Protein AF-A0A4Q4WMG9-F1 (afdb_monomer_lite)

Structure (mmCIF, N/CA/C/O backbone):
data_AF-A0A4Q4WMG9-F1
#
_entry.id   AF-A0A4Q4WMG9-F1
#
loop_
_atom_site.group_PDB
_atom_site.id
_atom_site.type_symbol
_atom_site.label_atom_id
_atom_site.label_alt_id
_atom_site.label_comp_id
_atom_site.label_asym_id
_atom_site.label_entity_id
_atom_site.label_seq_id
_atom_site.pdbx_PDB_ins_code
_atom_site.Cartn_x
_atom_site.Cartn_y
_atom_site.Cartn_z
_atom_site.occupancy
_atom_site.B_iso_or_equiv
_atom_site.auth_seq_id
_atom_site.auth_comp_id
_atom_site.auth_asym_id
_atom_site.auth_atom_id
_atom_site.pdbx_PDB_model_num
ATOM 1 N N . MET A 1 1 ? 80.962 -36.791 32.944 1.00 35.97 1 MET A N 1
ATOM 2 C CA . MET A 1 1 ? 80.672 -35.565 33.719 1.00 35.97 1 MET A CA 1
ATOM 3 C C . MET A 1 1 ? 79.599 -34.765 32.976 1.00 35.97 1 MET A C 1
ATOM 5 O O . MET A 1 1 ? 79.828 -34.470 31.817 1.00 35.97 1 MET A O 1
ATOM 9 N N . TYR A 1 2 ? 78.454 -34.529 33.642 1.00 37.41 2 TYR A N 1
ATOM 10 C CA . TYR A 1 2 ? 77.322 -33.593 33.397 1.00 37.41 2 TYR A CA 1
ATOM 11 C C . TYR A 1 2 ? 76.745 -33.441 31.961 1.00 37.41 2 TYR A C 1
ATOM 13 O O . TYR A 1 2 ? 77.409 -32.948 31.064 1.00 37.41 2 TYR A O 1
ATOM 21 N N . LEU A 1 3 ? 75.542 -33.972 31.669 1.00 42.75 3 LEU A N 1
ATOM 22 C CA . LEU A 1 3 ? 74.189 -33.371 31.828 1.00 42.75 3 LEU A CA 1
ATOM 23 C C . LEU A 1 3 ? 73.882 -32.187 30.883 1.00 42.75 3 LEU A C 1
ATOM 25 O O . LEU A 1 3 ? 74.402 -31.098 31.104 1.00 42.75 3 LEU A O 1
ATOM 29 N N . ARG A 1 4 ? 72.915 -32.352 29.955 1.00 39.94 4 ARG A N 1
ATOM 30 C CA . ARG A 1 4 ? 71.777 -31.416 29.776 1.00 39.94 4 ARG A CA 1
ATOM 31 C C . ARG A 1 4 ? 70.686 -31.916 28.811 1.00 39.94 4 ARG A C 1
ATOM 33 O O . ARG A 1 4 ? 70.936 -32.613 27.838 1.00 39.94 4 ARG A O 1
ATOM 40 N N . SER A 1 5 ? 69.469 -31.537 29.173 1.00 40.25 5 SER A N 1
ATOM 41 C CA . SER A 1 5 ? 68.142 -32.048 28.823 1.00 40.25 5 SER A CA 1
ATOM 42 C C . SER A 1 5 ? 67.526 -31.489 27.518 1.00 40.25 5 SER A C 1
ATOM 44 O O . SER A 1 5 ? 67.545 -30.280 27.341 1.00 40.25 5 SER A O 1
ATOM 46 N N . SER A 1 6 ? 66.920 -32.367 26.693 1.00 46.44 6 SER A N 1
ATOM 47 C CA . SER A 1 6 ? 65.502 -32.418 26.210 1.00 46.44 6 SER A CA 1
ATOM 48 C C . SER A 1 6 ? 64.783 -31.174 25.564 1.00 46.44 6 SER A C 1
ATOM 50 O O . SER A 1 6 ? 65.299 -30.066 25.617 1.00 46.44 6 SER A O 1
ATOM 52 N N . PRO A 1 7 ? 63.586 -31.295 24.918 1.00 53.66 7 PRO A N 1
ATOM 53 C CA . PRO A 1 7 ? 63.408 -31.350 23.450 1.00 53.66 7 PRO A CA 1
ATOM 54 C C . PRO A 1 7 ? 62.366 -30.346 22.863 1.00 53.66 7 PRO A C 1
ATOM 56 O O . PRO A 1 7 ? 61.505 -29.841 23.575 1.00 53.66 7 PRO A O 1
ATOM 59 N N . ARG A 1 8 ? 62.376 -30.094 21.540 1.00 45.97 8 ARG A N 1
ATOM 60 C CA . ARG A 1 8 ? 61.277 -29.487 20.729 1.00 45.97 8 ARG A CA 1
ATOM 61 C C . ARG A 1 8 ? 61.495 -29.931 19.275 1.00 45.97 8 ARG A C 1
ATOM 63 O O . ARG A 1 8 ? 62.618 -29.814 18.812 1.00 45.97 8 ARG A O 1
ATOM 70 N N . GLY A 1 9 ? 60.588 -30.432 18.444 1.00 43.31 9 GLY A N 1
ATOM 71 C CA . GLY A 1 9 ? 59.151 -30.716 18.393 1.00 43.31 9 GLY A CA 1
ATOM 72 C C . GLY A 1 9 ? 58.892 -31.176 16.931 1.00 43.31 9 GLY A C 1
ATOM 73 O O . GLY A 1 9 ? 59.679 -30.809 16.051 1.00 43.31 9 GLY A O 1
ATOM 74 N N . PRO A 1 10 ? 57.894 -32.022 16.624 1.00 42.72 10 PRO A N 1
ATOM 75 C CA . PRO A 1 10 ? 57.766 -32.619 15.290 1.00 42.72 10 PRO A CA 1
ATOM 76 C C . PRO A 1 10 ? 57.188 -31.639 14.251 1.00 42.72 10 PRO A C 1
ATOM 78 O O . PRO A 1 10 ? 56.156 -31.010 14.477 1.00 42.72 10 PRO A O 1
ATOM 81 N N . LYS A 1 11 ? 57.851 -31.534 13.087 1.00 45.66 11 LYS A N 1
ATOM 82 C CA . LYS A 1 11 ? 57.364 -30.796 11.909 1.00 45.66 11 LYS A CA 1
ATOM 83 C C . LYS A 1 11 ? 56.204 -31.556 11.259 1.00 45.66 11 LYS A C 1
ATOM 85 O O . LYS A 1 11 ? 56.415 -32.577 10.612 1.00 45.66 11 LYS A O 1
ATOM 90 N N . LEU A 1 12 ? 54.993 -31.037 11.438 1.00 45.03 12 LEU A N 1
ATOM 91 C CA . LEU A 1 12 ? 53.780 -31.474 10.751 1.00 45.03 12 LEU A CA 1
ATOM 92 C C . LEU A 1 12 ? 53.682 -30.826 9.360 1.00 45.03 12 LEU A C 1
ATOM 94 O O . LEU A 1 12 ? 53.859 -29.620 9.200 1.00 45.03 12 LEU A O 1
ATOM 98 N N . PHE A 1 13 ? 53.408 -31.668 8.367 1.00 42.81 13 PHE A N 1
ATOM 99 C CA . PHE A 1 13 ? 53.093 -31.342 6.979 1.00 42.81 13 PHE A CA 1
ATOM 100 C C . PHE A 1 13 ? 51.845 -30.451 6.875 1.00 42.81 13 PHE A C 1
ATOM 102 O O . PHE A 1 13 ? 50.856 -30.745 7.546 1.00 42.81 13 PHE A O 1
ATOM 109 N N . PRO A 1 14 ? 51.795 -29.468 5.961 1.00 48.50 14 PRO A N 1
ATOM 110 C CA . PRO A 1 14 ? 50.525 -28.988 5.450 1.00 48.50 14 PRO A CA 1
ATOM 111 C C . PRO A 1 14 ? 50.231 -29.662 4.104 1.00 48.50 14 PRO A C 1
ATOM 113 O O . PRO A 1 14 ? 50.755 -29.28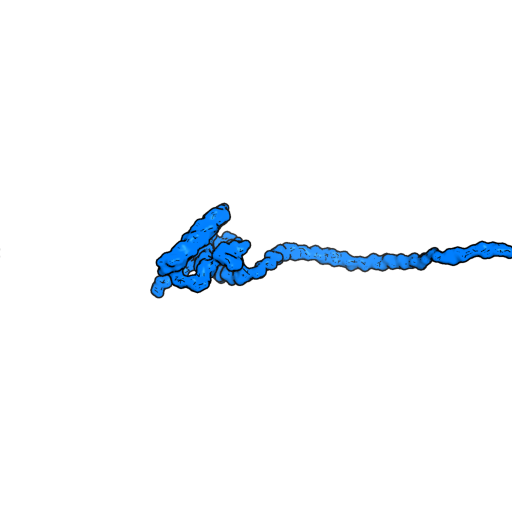7 3.057 1.00 48.50 14 PRO A O 1
ATOM 116 N N . THR A 1 15 ? 49.345 -30.658 4.133 1.00 49.12 15 THR A N 1
ATOM 117 C CA . THR A 1 15 ? 48.505 -31.011 2.986 1.00 49.12 15 THR A CA 1
ATOM 118 C C . THR A 1 15 ? 47.598 -29.815 2.709 1.00 49.12 15 THR A C 1
ATOM 120 O O . THR A 1 15 ? 46.628 -29.585 3.432 1.00 49.12 15 THR A O 1
ATOM 123 N N . SER A 1 16 ? 47.937 -29.012 1.703 1.00 38.38 16 SER A N 1
ATOM 124 C CA . SER A 1 16 ? 47.082 -27.914 1.260 1.00 38.38 16 SER A CA 1
ATOM 125 C C . SER A 1 16 ? 45.944 -28.496 0.425 1.00 38.38 16 SER A C 1
ATOM 127 O O . SER A 1 16 ? 46.069 -28.717 -0.779 1.00 38.38 16 SER A O 1
ATOM 129 N N . SER A 1 17 ? 44.852 -28.835 1.107 1.00 47.09 17 SER A N 1
ATOM 130 C CA . SER A 1 17 ? 43.583 -29.199 0.491 1.00 47.09 17 SER A CA 1
ATOM 131 C C . SER A 1 17 ? 43.133 -28.079 -0.443 1.00 47.09 17 SER A C 1
ATOM 133 O O . SER A 1 17 ? 42.952 -26.937 -0.023 1.00 47.09 17 SER A O 1
ATOM 135 N N . ALA A 1 18 ? 42.928 -28.432 -1.710 1.00 44.44 18 ALA A N 1
ATOM 136 C CA . ALA A 1 18 ? 42.284 -27.602 -2.713 1.00 44.44 18 ALA A CA 1
ATOM 137 C C . ALA A 1 18 ? 40.848 -27.273 -2.275 1.00 44.44 18 ALA A C 1
ATOM 139 O O . ALA A 1 18 ? 39.893 -27.979 -2.607 1.00 44.44 18 ALA A O 1
ATOM 140 N N . VAL A 1 19 ? 40.685 -26.186 -1.522 1.00 49.53 19 VAL A N 1
ATOM 141 C CA . VAL A 1 19 ? 39.382 -25.561 -1.322 1.00 49.53 19 VAL A CA 1
ATOM 142 C C . VAL A 1 19 ? 39.036 -24.875 -2.634 1.00 49.53 19 VAL A C 1
ATOM 144 O O . VAL A 1 19 ? 39.467 -23.761 -2.920 1.00 49.53 19 VAL A O 1
ATOM 147 N N . HIS A 1 20 ? 38.263 -25.584 -3.454 1.00 43.97 20 HIS A N 1
ATOM 148 C CA . HIS A 1 20 ? 37.477 -24.981 -4.515 1.00 43.97 20 HIS A CA 1
ATOM 149 C C . HIS A 1 20 ? 36.639 -23.868 -3.884 1.00 43.97 20 HIS A C 1
ATOM 151 O O . HIS A 1 20 ? 35.609 -24.128 -3.259 1.00 43.97 20 HIS A O 1
ATOM 157 N N . ILE A 1 21 ? 37.078 -22.622 -4.058 1.00 51.97 21 ILE A N 1
ATOM 158 C CA . ILE A 1 21 ? 36.236 -21.446 -3.874 1.00 51.97 21 ILE A CA 1
ATOM 159 C C . ILE A 1 21 ? 35.207 -21.531 -4.998 1.00 51.97 21 ILE A C 1
ATOM 161 O O . ILE A 1 21 ? 35.379 -20.981 -6.083 1.00 51.97 21 ILE A O 1
ATOM 165 N N . ARG A 1 22 ? 34.138 -22.301 -4.765 1.00 51.12 22 ARG A N 1
ATOM 166 C CA . ARG A 1 22 ? 32.912 -22.143 -5.531 1.00 51.12 22 ARG A CA 1
ATOM 167 C C . ARG A 1 22 ? 32.502 -20.704 -5.286 1.00 51.12 22 ARG A C 1
ATOM 169 O O . ARG A 1 22 ? 32.092 -20.369 -4.178 1.00 51.12 22 ARG A O 1
ATOM 176 N N . GLN A 1 23 ? 32.682 -19.871 -6.309 1.00 48.06 23 GLN A N 1
ATOM 177 C CA . GLN A 1 23 ? 32.049 -18.569 -6.418 1.00 48.06 23 GLN A CA 1
ATOM 178 C C . GLN A 1 23 ? 30.593 -18.764 -6.012 1.00 48.06 23 GLN A C 1
ATOM 180 O O . GLN A 1 23 ? 29.788 -19.358 -6.735 1.00 48.06 23 GLN A O 1
ATOM 185 N N . ARG A 1 24 ? 30.285 -18.351 -4.782 1.00 42.50 24 ARG A N 1
ATOM 186 C CA . ARG A 1 24 ? 28.930 -18.281 -4.279 1.00 42.50 24 ARG A CA 1
ATOM 187 C C . ARG A 1 24 ? 28.307 -17.196 -5.129 1.00 42.50 24 ARG A C 1
ATOM 189 O O . ARG A 1 24 ? 28.548 -16.021 -4.891 1.00 42.50 24 ARG A O 1
ATOM 196 N N . LYS A 1 25 ? 27.599 -17.621 -6.177 1.00 46.34 25 LYS A N 1
ATOM 197 C CA . LYS A 1 25 ? 26.677 -16.795 -6.947 1.00 46.34 25 LYS A CA 1
ATOM 198 C C . LYS A 1 25 ? 25.866 -16.050 -5.902 1.00 46.34 25 LYS A C 1
ATOM 200 O O . LYS A 1 25 ? 25.089 -16.676 -5.177 1.00 46.34 25 LYS A O 1
ATOM 205 N N . GLU A 1 26 ? 26.182 -14.774 -5.740 1.00 47.19 26 GLU A N 1
ATOM 206 C CA . GLU A 1 26 ? 25.640 -13.888 -4.726 1.00 47.19 26 GLU A CA 1
ATOM 207 C C . GLU A 1 26 ? 24.170 -13.680 -5.072 1.00 47.19 26 GLU A C 1
ATOM 209 O O . GLU A 1 26 ? 23.754 -12.727 -5.714 1.00 47.19 26 GLU A O 1
ATOM 214 N N . SER A 1 27 ? 23.371 -14.688 -4.739 1.00 48.53 27 SER A N 1
ATOM 215 C CA . SER A 1 27 ? 21.939 -14.552 -4.632 1.00 48.53 27 SER A CA 1
ATOM 216 C C . SER A 1 27 ? 21.787 -13.779 -3.345 1.00 48.53 27 SER A C 1
ATOM 218 O O . SER A 1 27 ? 21.910 -14.355 -2.265 1.00 48.53 27 SER A O 1
ATOM 220 N N . THR A 1 28 ? 21.650 -12.463 -3.474 1.00 44.59 28 THR A N 1
ATOM 221 C CA . THR A 1 28 ? 21.299 -11.545 -2.400 1.00 44.59 28 THR A CA 1
ATOM 222 C C . THR A 1 28 ? 19.967 -12.028 -1.832 1.00 44.59 28 THR A C 1
ATOM 224 O O . THR A 1 28 ? 18.885 -11.620 -2.255 1.00 44.59 28 THR A O 1
ATOM 227 N N . SER A 1 29 ? 20.033 -13.005 -0.928 1.00 45.41 29 SER A N 1
ATOM 228 C CA . SER A 1 29 ? 18.898 -13.461 -0.157 1.00 45.41 29 SER A CA 1
ATOM 229 C C . SER A 1 29 ? 18.604 -12.322 0.799 1.00 45.41 29 SER A C 1
ATOM 231 O O . SER A 1 29 ? 19.179 -12.241 1.882 1.00 45.41 29 SER A O 1
ATOM 233 N N . PHE A 1 30 ? 17.743 -11.404 0.371 1.00 52.41 30 PHE A N 1
ATOM 234 C CA . PHE A 1 30 ? 16.967 -10.624 1.314 1.00 52.41 30 PHE A CA 1
ATOM 235 C C . PHE A 1 30 ? 16.250 -11.665 2.173 1.00 52.41 30 PHE A C 1
ATOM 237 O O . PHE A 1 30 ? 15.335 -12.336 1.694 1.00 52.41 30 PHE A O 1
ATOM 244 N N . GLN A 1 31 ? 16.747 -11.903 3.386 1.00 52.50 31 GLN A N 1
ATOM 245 C CA . GLN A 1 31 ? 15.995 -12.648 4.382 1.00 52.50 31 GLN A CA 1
ATOM 246 C C . GLN A 1 31 ? 14.802 -11.767 4.732 1.00 52.50 31 GLN A C 1
ATOM 248 O O . GLN A 1 31 ? 14.895 -10.829 5.515 1.00 52.50 31 GLN A O 1
ATOM 253 N N . VAL A 1 32 ? 13.706 -12.009 4.023 1.00 55.78 32 VAL A N 1
ATOM 254 C CA . VAL A 1 32 ? 12.417 -11.381 4.260 1.00 55.78 32 VAL A CA 1
ATOM 255 C C . VAL A 1 32 ? 11.840 -12.053 5.502 1.00 55.78 32 VAL A C 1
ATOM 257 O O . VAL A 1 32 ? 11.309 -13.156 5.413 1.00 55.78 32 VAL A O 1
ATOM 260 N N . SER A 1 33 ? 11.998 -11.424 6.665 1.00 65.81 33 SER A N 1
ATOM 261 C CA . SER A 1 33 ? 11.544 -11.965 7.958 1.00 65.81 33 SER A CA 1
ATOM 262 C C . SER A 1 33 ? 10.094 -11.592 8.307 1.00 65.81 33 SER A C 1
ATOM 264 O O . SER A 1 33 ? 9.729 -11.604 9.478 1.00 65.81 33 SER A O 1
ATOM 266 N N . GLY A 1 34 ? 9.257 -11.276 7.313 1.00 73.00 34 GLY A N 1
ATOM 267 C CA . GLY A 1 34 ? 7.874 -10.833 7.516 1.00 73.00 34 GLY A CA 1
ATOM 268 C C . GLY A 1 34 ? 6.880 -11.462 6.532 1.00 73.00 34 GLY A C 1
ATOM 269 O O . GLY A 1 34 ? 7.289 -11.992 5.492 1.00 73.00 34 GLY A O 1
ATOM 270 N N . PRO A 1 35 ? 5.566 -11.426 6.832 1.00 88.56 35 PRO A N 1
ATOM 271 C CA . PRO A 1 35 ? 4.527 -11.840 5.894 1.00 88.56 35 PRO A CA 1
ATOM 272 C C . PRO A 1 35 ? 4.613 -11.044 4.586 1.00 88.56 35 PRO A C 1
ATOM 274 O O . PRO A 1 35 ? 4.945 -9.862 4.589 1.00 88.56 35 PRO A O 1
ATOM 277 N N . VAL A 1 36 ? 4.292 -11.674 3.456 1.00 91.19 36 VAL A N 1
ATOM 278 C CA . VAL A 1 36 ? 4.424 -11.046 2.132 1.00 91.19 36 VAL A CA 1
ATOM 279 C C . VAL A 1 36 ? 3.084 -11.046 1.410 1.00 91.19 36 VAL A C 1
ATOM 281 O O . VAL A 1 36 ? 2.506 -12.107 1.183 1.00 91.19 36 VAL A O 1
ATOM 284 N N . VAL A 1 37 ? 2.634 -9.869 0.976 1.00 90.81 37 VAL A N 1
ATOM 285 C CA . VAL A 1 37 ? 1.497 -9.718 0.058 1.00 90.81 37 VAL A CA 1
ATOM 286 C C . VAL A 1 37 ? 2.037 -9.703 -1.366 1.00 90.81 37 VAL A C 1
ATOM 288 O O . VAL A 1 37 ? 2.960 -8.953 -1.675 1.00 90.81 37 VAL A O 1
ATOM 291 N N . ARG A 1 38 ? 1.495 -10.554 -2.241 1.00 89.69 38 ARG A N 1
ATOM 292 C CA . ARG A 1 38 ? 1.966 -10.710 -3.623 1.00 89.69 38 ARG A CA 1
ATOM 293 C C . ARG A 1 38 ? 0.853 -10.388 -4.604 1.00 89.69 38 ARG A C 1
ATOM 295 O O . ARG A 1 38 ? -0.271 -10.845 -4.430 1.00 89.69 38 ARG A O 1
ATOM 302 N N . ARG A 1 39 ? 1.202 -9.675 -5.670 1.00 86.94 39 ARG A N 1
ATOM 303 C CA . ARG A 1 39 ? 0.354 -9.464 -6.838 1.00 86.94 39 ARG A CA 1
ATOM 304 C C . ARG A 1 39 ? 0.760 -10.465 -7.936 1.00 86.94 39 ARG A C 1
ATOM 306 O O . ARG A 1 39 ? 1.819 -10.291 -8.542 1.00 86.94 39 ARG A O 1
ATOM 313 N N . PRO A 1 40 ? -0.014 -11.542 -8.162 1.00 82.56 40 PRO A N 1
ATOM 314 C CA . PRO A 1 40 ? 0.428 -12.685 -8.965 1.00 82.56 40 PRO A CA 1
ATOM 315 C C . PRO A 1 40 ? 0.570 -12.381 -10.462 1.00 82.56 40 PRO A C 1
ATOM 317 O O . PRO A 1 40 ? 1.433 -12.963 -11.111 1.00 82.56 40 PRO A O 1
ATOM 320 N N . ASP A 1 41 ? -0.223 -11.456 -11.005 1.00 82.38 41 ASP A N 1
ATOM 321 C CA . ASP A 1 41 ? -0.198 -11.056 -12.419 1.00 82.38 41 ASP A CA 1
ATOM 322 C C . ASP A 1 41 ? 1.059 -10.260 -12.796 1.00 82.38 41 ASP A C 1
ATOM 324 O O . ASP A 1 41 ? 1.525 -10.334 -13.931 1.00 82.38 41 ASP A O 1
ATOM 328 N N . THR A 1 42 ? 1.633 -9.513 -11.849 1.00 83.19 42 THR A N 1
ATOM 329 C CA . THR A 1 42 ? 2.822 -8.684 -12.097 1.00 83.19 42 THR A CA 1
ATOM 330 C C . THR A 1 42 ? 4.093 -9.242 -11.471 1.00 83.19 42 THR A C 1
ATOM 332 O O . THR A 1 42 ? 5.181 -8.886 -11.909 1.00 83.19 42 THR A O 1
ATOM 335 N N . GLY A 1 43 ? 3.988 -10.094 -10.448 1.00 85.50 43 GLY A N 1
ATOM 336 C CA . GLY A 1 43 ? 5.126 -10.535 -9.638 1.00 85.50 43 GLY A CA 1
ATOM 337 C C . GLY A 1 43 ? 5.584 -9.502 -8.599 1.00 85.50 43 GLY A C 1
ATOM 338 O O . GLY A 1 43 ? 6.585 -9.722 -7.909 1.00 85.50 43 GLY A O 1
ATOM 339 N N . CYS A 1 44 ? 4.862 -8.386 -8.457 1.00 88.44 44 CYS A N 1
ATOM 340 C CA . CYS A 1 44 ? 5.122 -7.414 -7.402 1.00 88.44 44 CYS A CA 1
ATOM 341 C C . CYS A 1 44 ? 4.784 -7.984 -6.034 1.00 88.44 44 CYS A C 1
ATOM 343 O O . CYS A 1 44 ? 3.874 -8.803 -5.886 1.00 88.44 44 CYS A O 1
ATOM 345 N N . HIS A 1 45 ? 5.494 -7.522 -5.016 1.00 90.31 45 HIS A N 1
ATOM 346 C CA . HIS A 1 45 ? 5.197 -7.909 -3.650 1.00 90.31 45 HIS A CA 1
ATOM 347 C C . HIS A 1 45 ? 5.579 -6.834 -2.643 1.00 90.31 45 HIS A C 1
ATOM 349 O O . HIS A 1 45 ? 6.497 -6.047 -2.862 1.00 90.31 45 HIS A O 1
ATOM 355 N N . VAL A 1 46 ? 4.865 -6.844 -1.526 1.00 91.44 46 VAL A N 1
ATOM 356 C CA . VAL A 1 46 ? 5.086 -5.990 -0.364 1.00 91.44 46 VAL A CA 1
ATOM 357 C C . VAL A 1 46 ? 5.399 -6.893 0.819 1.00 91.44 46 VAL A C 1
ATOM 359 O O . VAL A 1 46 ? 4.681 -7.861 1.073 1.00 91.44 46 VAL A O 1
ATOM 362 N N . VAL A 1 47 ? 6.479 -6.589 1.527 1.00 92.44 47 VAL A N 1
ATOM 363 C CA . VAL A 1 47 ? 6.832 -7.216 2.798 1.00 92.44 47 VAL A CA 1
ATOM 364 C C . VAL A 1 47 ? 6.175 -6.410 3.907 1.00 92.44 47 VAL A C 1
ATOM 366 O O . VAL A 1 47 ? 6.430 -5.214 4.038 1.00 92.44 47 VAL A O 1
ATOM 369 N N . LEU A 1 48 ? 5.314 -7.055 4.685 1.00 91.00 48 LEU A N 1
ATOM 370 C CA . LEU A 1 48 ? 4.656 -6.426 5.821 1.00 91.00 48 LEU A CA 1
ATOM 371 C C . LEU A 1 48 ? 5.641 -6.311 6.985 1.00 91.00 48 LEU A C 1
ATOM 373 O O . LEU A 1 48 ? 6.308 -7.292 7.317 1.00 91.00 48 LEU A O 1
ATOM 377 N N . GLY A 1 49 ? 5.691 -5.126 7.593 1.00 87.69 49 GLY A N 1
ATOM 378 C CA . GLY A 1 49 ? 6.396 -4.903 8.850 1.00 87.69 49 GLY A CA 1
ATOM 379 C C . GLY A 1 49 ? 5.545 -5.266 10.067 1.00 87.69 49 GLY A C 1
ATOM 380 O O . GLY A 1 49 ? 4.427 -5.775 9.954 1.00 87.69 49 GLY A O 1
ATOM 381 N N . SER A 1 50 ? 6.069 -4.974 11.257 1.00 86.19 50 SER A N 1
ATOM 382 C CA . SER A 1 50 ? 5.347 -5.138 12.529 1.00 86.19 50 SER A CA 1
ATOM 383 C C . SER A 1 50 ? 4.260 -4.080 12.760 1.00 86.19 50 SER A C 1
ATOM 385 O O . SER A 1 50 ? 3.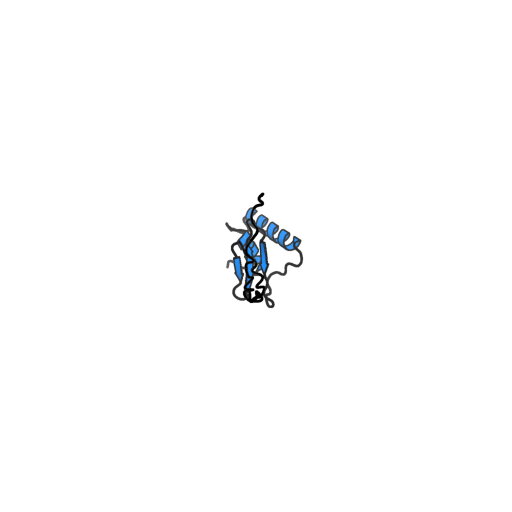424 -4.245 13.647 1.00 86.19 50 SER A O 1
ATOM 387 N N . GLY A 1 51 ? 4.268 -3.002 11.972 1.00 89.50 51 GLY A N 1
ATOM 388 C CA . GLY A 1 51 ? 3.299 -1.911 12.028 1.00 89.50 51 GLY A CA 1
ATOM 389 C C . GLY A 1 51 ? 2.539 -1.724 10.716 1.00 89.50 51 GLY A C 1
ATOM 390 O O . GLY A 1 51 ? 2.390 -2.641 9.909 1.00 89.50 51 GLY A O 1
ATOM 391 N N . LEU A 1 52 ? 2.042 -0.504 10.506 1.00 90.94 52 LEU A N 1
ATOM 392 C CA . LEU A 1 52 ? 1.320 -0.146 9.286 1.00 90.94 52 LEU A CA 1
ATOM 393 C C . LEU A 1 52 ? 2.250 -0.012 8.075 1.00 90.94 52 LEU A C 1
ATOM 395 O O . LEU A 1 52 ? 1.884 -0.409 6.972 1.00 90.94 52 LEU A O 1
ATOM 399 N N . LEU A 1 53 ? 3.449 0.535 8.288 1.00 93.12 53 LEU A N 1
ATOM 400 C CA . LEU A 1 53 ? 4.436 0.710 7.230 1.00 93.12 53 LEU A CA 1
ATOM 401 C C . LEU A 1 53 ? 5.043 -0.642 6.817 1.00 93.12 53 LEU A C 1
ATOM 403 O O . LEU A 1 53 ? 5.360 -1.462 7.683 1.00 93.12 53 LEU A O 1
ATOM 407 N N . PRO A 1 54 ? 5.219 -0.883 5.508 1.00 91.19 54 PRO A N 1
ATOM 408 C CA . PRO A 1 54 ? 5.884 -2.079 5.020 1.00 91.19 54 PRO A CA 1
ATOM 409 C C . PRO A 1 54 ? 7.401 -1.999 5.227 1.00 91.19 54 PRO A C 1
ATOM 411 O O . PRO A 1 54 ? 8.001 -0.934 5.087 1.00 91.19 54 PRO A O 1
ATOM 414 N N . ASP A 1 55 ? 8.030 -3.152 5.447 1.00 90.50 55 ASP A N 1
ATOM 415 C CA . ASP A 1 55 ? 9.494 -3.276 5.517 1.00 90.50 55 ASP A CA 1
ATOM 416 C C . ASP A 1 55 ? 10.145 -3.196 4.126 1.00 90.50 55 ASP A C 1
ATOM 418 O O . ASP A 1 55 ? 11.349 -2.976 3.990 1.00 90.50 55 ASP A O 1
ATOM 422 N N . GLY A 1 56 ? 9.361 -3.395 3.063 1.00 86.94 56 GLY A N 1
ATOM 423 C CA . GLY A 1 56 ? 9.848 -3.236 1.702 1.00 86.94 56 GLY A CA 1
ATOM 424 C C . GLY A 1 56 ? 8.788 -3.460 0.637 1.00 86.94 56 GLY A C 1
ATOM 425 O O . GLY A 1 56 ? 7.854 -4.243 0.803 1.00 86.94 56 GLY A O 1
ATOM 426 N N . VAL A 1 57 ? 8.976 -2.798 -0.502 1.00 87.88 57 VAL A N 1
ATOM 427 C CA . VAL A 1 57 ? 8.143 -2.949 -1.696 1.00 87.88 57 VAL A CA 1
ATOM 428 C C . VAL A 1 57 ? 9.042 -3.338 -2.860 1.00 87.88 57 VAL A C 1
ATOM 430 O O . VAL A 1 57 ? 10.094 -2.739 -3.081 1.00 87.88 57 VAL A O 1
ATOM 433 N N . ARG A 1 58 ? 8.649 -4.371 -3.602 1.00 87.19 58 ARG A N 1
ATOM 434 C CA . ARG A 1 58 ? 9.373 -4.850 -4.777 1.00 87.19 58 ARG A CA 1
ATOM 435 C C . ARG A 1 58 ? 8.461 -4.863 -5.986 1.00 87.19 58 ARG A C 1
ATOM 437 O O . ARG A 1 58 ? 7.472 -5.596 -6.039 1.00 87.19 58 ARG A O 1
ATOM 444 N N . HIS A 1 59 ? 8.857 -4.073 -6.972 1.00 84.69 59 HIS A N 1
ATOM 445 C CA . HIS A 1 59 ? 8.177 -3.934 -8.246 1.00 84.69 59 HIS A CA 1
ATOM 446 C C . HIS A 1 59 ? 8.856 -4.780 -9.323 1.00 84.69 59 HIS A C 1
ATOM 448 O O . HIS A 1 59 ? 10.082 -4.822 -9.420 1.00 84.69 59 HIS A O 1
ATOM 454 N N . ALA A 1 60 ? 8.056 -5.449 -10.149 1.00 85.06 60 ALA A N 1
ATOM 455 C CA . ALA A 1 60 ? 8.552 -6.094 -11.355 1.00 85.06 60 ALA A CA 1
ATOM 456 C C . ALA A 1 60 ? 8.702 -5.064 -12.496 1.00 85.06 60 ALA A C 1
ATOM 458 O O . ALA A 1 60 ? 7.929 -4.105 -12.543 1.00 85.06 60 ALA A O 1
ATOM 459 N N . PRO A 1 61 ? 9.609 -5.277 -13.473 1.00 77.25 61 PRO A N 1
ATOM 460 C CA . PRO A 1 61 ? 9.931 -4.290 -14.516 1.00 77.25 61 PRO A CA 1
ATOM 461 C C . PRO A 1 61 ? 8.756 -3.818 -15.387 1.00 77.25 61 PRO A C 1
ATOM 463 O O . PRO A 1 61 ? 8.856 -2.791 -16.047 1.00 77.25 61 PRO A O 1
ATOM 466 N N . ARG A 1 62 ? 7.654 -4.576 -15.434 1.00 72.50 62 ARG A N 1
ATOM 467 C CA . ARG A 1 62 ? 6.451 -4.257 -16.226 1.00 72.50 62 ARG A CA 1
ATOM 468 C C . ARG A 1 62 ? 5.245 -3.872 -15.372 1.00 72.50 62 ARG A C 1
ATOM 470 O O . ARG A 1 62 ? 4.132 -3.794 -15.889 1.00 72.50 62 ARG A O 1
ATOM 477 N N . CYS A 1 63 ? 5.425 -3.697 -14.066 1.00 77.06 63 CYS A N 1
ATOM 478 C CA . CYS A 1 63 ? 4.299 -3.408 -13.196 1.00 77.06 63 CYS A CA 1
ATOM 479 C C . CYS A 1 63 ? 3.837 -1.953 -13.325 1.00 77.06 63 CYS A C 1
ATOM 481 O O . CYS A 1 63 ? 4.628 -1.056 -13.598 1.00 77.06 63 CYS A O 1
ATOM 483 N N . ARG A 1 64 ? 2.542 -1.736 -13.092 1.00 75.44 64 ARG A N 1
ATOM 484 C CA . ARG A 1 64 ? 1.916 -0.410 -12.968 1.00 75.44 64 ARG A CA 1
ATOM 485 C C . ARG A 1 64 ? 1.342 -0.203 -11.564 1.00 75.44 64 ARG A C 1
ATOM 487 O O . ARG A 1 64 ? 0.283 0.388 -11.400 1.00 75.44 64 ARG A O 1
ATOM 494 N N . CYS A 1 65 ? 1.985 -0.808 -10.568 1.00 82.88 65 CYS A N 1
ATOM 495 C CA . CYS A 1 65 ? 1.674 -0.561 -9.163 1.00 82.88 65 CYS A CA 1
ATOM 496 C C . CYS A 1 65 ? 1.954 0.912 -8.822 1.00 82.88 65 CYS A C 1
ATOM 498 O O . CYS A 1 65 ? 2.593 1.611 -9.610 1.00 82.88 65 CYS A O 1
ATOM 500 N N . VAL A 1 66 ? 1.493 1.375 -7.660 1.00 80.88 66 VAL A N 1
ATOM 501 C CA . VAL A 1 66 ? 1.756 2.751 -7.221 1.00 80.88 66 VAL A CA 1
ATOM 502 C C . VAL A 1 66 ? 3.267 2.956 -7.143 1.00 80.88 66 VAL A C 1
ATOM 504 O O . VAL A 1 66 ? 3.959 2.213 -6.447 1.00 80.88 66 VAL A O 1
ATOM 507 N N . ALA A 1 67 ? 3.775 3.930 -7.896 1.00 80.19 67 ALA A N 1
ATOM 508 C CA . ALA A 1 67 ? 5.175 4.313 -7.834 1.00 80.19 67 ALA A CA 1
ATOM 509 C C . ALA A 1 67 ? 5.392 5.143 -6.568 1.00 80.19 67 ALA A C 1
ATOM 511 O O . ALA A 1 67 ? 4.741 6.169 -6.384 1.00 80.19 67 ALA A O 1
ATOM 512 N N . ILE A 1 68 ? 6.287 4.681 -5.696 1.00 80.88 68 ILE A N 1
ATOM 513 C CA . ILE A 1 68 ? 6.737 5.453 -4.539 1.00 80.88 68 ILE A CA 1
ATOM 514 C C . ILE A 1 68 ? 8.022 6.156 -4.951 1.00 80.88 68 ILE A C 1
ATOM 516 O O . ILE A 1 68 ? 9.068 5.520 -5.084 1.00 80.88 68 ILE A O 1
ATOM 520 N N . GLU A 1 69 ? 7.930 7.457 -5.193 1.00 79.69 69 GLU A N 1
ATOM 521 C CA . GLU A 1 69 ? 9.071 8.273 -5.615 1.00 79.69 69 GLU A CA 1
ATOM 522 C C . GLU A 1 69 ? 9.897 8.739 -4.416 1.00 79.69 69 GLU A C 1
ATOM 524 O O . GLU A 1 69 ? 11.111 8.910 -4.527 1.00 79.69 69 GLU A O 1
ATOM 52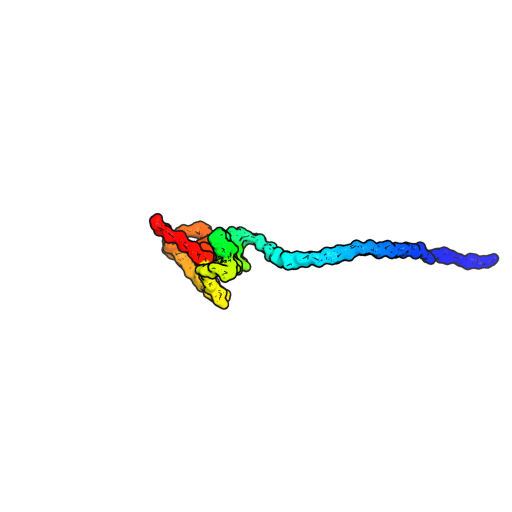9 N N . ALA A 1 70 ? 9.244 8.906 -3.263 1.00 83.81 70 ALA A N 1
ATOM 530 C CA . ALA A 1 70 ? 9.868 9.380 -2.038 1.00 83.81 70 ALA A CA 1
ATOM 531 C C . ALA A 1 70 ? 9.288 8.668 -0.796 1.00 83.81 70 ALA A C 1
ATOM 533 O O . ALA A 1 70 ? 8.085 8.379 -0.768 1.00 83.81 70 ALA A O 1
ATOM 534 N N . PRO A 1 71 ? 10.097 8.383 0.245 1.00 85.19 71 PRO A N 1
ATOM 535 C CA . PRO A 1 71 ? 9.632 7.726 1.472 1.00 85.19 71 PRO A CA 1
ATOM 536 C C . PRO A 1 71 ? 8.445 8.430 2.146 1.00 85.19 71 PRO A C 1
ATOM 538 O O . PRO A 1 71 ? 7.586 7.781 2.739 1.00 85.19 71 PRO A O 1
ATOM 541 N N . GLU A 1 72 ? 8.361 9.751 2.026 1.00 90.81 72 GLU A N 1
ATOM 542 C CA . GLU A 1 72 ? 7.308 10.578 2.610 1.00 90.81 72 GLU A CA 1
ATOM 543 C C . GLU A 1 72 ? 5.931 10.254 2.017 1.00 90.81 72 GLU A C 1
ATOM 545 O O . GLU A 1 72 ? 4.938 10.272 2.743 1.00 90.81 72 GLU A O 1
ATOM 550 N N . GLN A 1 73 ? 5.861 9.890 0.730 1.00 89.12 73 GLN A N 1
ATOM 551 C CA . GLN A 1 73 ? 4.607 9.477 0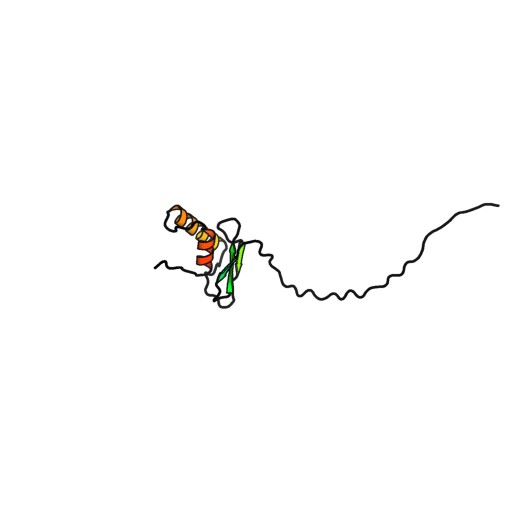.086 1.00 89.12 73 GLN A CA 1
ATOM 552 C C . GLN A 1 73 ? 4.056 8.203 0.732 1.00 89.12 73 GLN A C 1
ATOM 554 O O . GLN A 1 73 ? 2.857 8.097 0.986 1.00 89.12 73 GLN A O 1
ATOM 559 N N . LEU A 1 74 ? 4.934 7.250 1.059 1.00 90.06 74 LEU A N 1
ATOM 560 C CA . LEU A 1 74 ? 4.538 6.020 1.741 1.00 90.06 74 LEU A CA 1
ATOM 561 C C . LEU A 1 74 ? 3.982 6.311 3.140 1.00 90.06 74 LEU A C 1
ATOM 563 O O . LEU A 1 74 ? 2.972 5.727 3.531 1.00 90.06 74 LEU A O 1
ATOM 567 N N . VAL A 1 75 ? 4.611 7.233 3.873 1.00 92.44 75 VAL A N 1
ATOM 568 C CA . VAL A 1 75 ? 4.128 7.671 5.190 1.00 92.44 75 VAL A CA 1
ATOM 569 C C . VAL A 1 75 ? 2.764 8.348 5.069 1.00 92.44 75 VAL A C 1
ATOM 571 O O . VAL A 1 75 ? 1.851 7.987 5.803 1.00 92.44 75 VAL A O 1
ATOM 574 N N . GLN A 1 76 ? 2.580 9.254 4.106 1.00 92.56 76 GLN A N 1
ATOM 575 C CA . GLN A 1 76 ? 1.294 9.918 3.860 1.00 92.56 76 GLN A CA 1
ATOM 576 C C . GLN A 1 76 ? 0.176 8.926 3.516 1.00 92.56 76 GLN A C 1
ATOM 578 O O . GLN A 1 76 ? -0.936 9.036 4.040 1.00 92.56 76 GLN A O 1
ATOM 583 N N . MET A 1 77 ? 0.463 7.932 2.671 1.00 92.25 77 MET A N 1
ATOM 584 C CA . MET A 1 77 ? -0.488 6.865 2.355 1.00 92.25 77 MET A CA 1
ATOM 585 C C . MET A 1 77 ? -0.826 6.029 3.592 1.00 92.25 77 MET A C 1
ATOM 587 O O . MET A 1 77 ? -1.995 5.733 3.826 1.00 92.25 77 MET A O 1
ATOM 591 N N . ALA A 1 78 ? 0.172 5.679 4.408 1.00 93.50 78 ALA A N 1
ATOM 592 C CA . ALA A 1 78 ? -0.049 4.959 5.656 1.00 93.50 78 ALA A CA 1
ATOM 593 C C . ALA A 1 78 ? -0.926 5.764 6.627 1.00 93.50 78 ALA A C 1
ATOM 595 O O . ALA A 1 78 ? -1.904 5.227 7.138 1.00 93.50 78 ALA A O 1
ATOM 596 N N . THR A 1 79 ? -0.645 7.052 6.831 1.00 95.12 79 THR A N 1
ATOM 597 C CA . THR A 1 79 ? -1.478 7.933 7.664 1.00 95.12 79 THR A CA 1
ATOM 598 C C . THR A 1 79 ? -2.910 7.995 7.143 1.00 95.12 79 THR A C 1
ATOM 600 O O . THR A 1 79 ? -3.841 7.793 7.911 1.00 95.12 79 THR A O 1
ATOM 603 N N . SER A 1 80 ? -3.092 8.140 5.828 1.00 94.69 80 SER A N 1
ATOM 604 C CA . SER A 1 80 ? -4.426 8.169 5.215 1.00 94.69 80 SER A CA 1
ATOM 605 C C . SER A 1 80 ? -5.208 6.870 5.450 1.00 94.69 80 SER A C 1
ATOM 607 O O . SER A 1 80 ? -6.411 6.906 5.696 1.00 94.69 80 SER A O 1
ATOM 609 N N . VAL A 1 81 ? -4.538 5.712 5.401 1.00 94.44 81 VAL A N 1
ATOM 610 C CA . VAL A 1 81 ? -5.156 4.414 5.722 1.00 94.44 81 VAL A CA 1
ATOM 611 C C . VAL A 1 81 ? -5.509 4.323 7.206 1.00 94.44 81 VAL A C 1
ATOM 613 O O . VAL A 1 81 ? -6.598 3.862 7.535 1.00 94.44 81 VAL A O 1
ATOM 616 N N . ALA A 1 82 ? -4.623 4.766 8.101 1.00 94.19 82 ALA A N 1
ATOM 617 C CA . ALA A 1 82 ? -4.898 4.782 9.537 1.00 94.19 82 ALA A CA 1
ATOM 618 C C . ALA A 1 82 ? -6.114 5.660 9.871 1.00 94.19 82 ALA A C 1
ATOM 620 O O . ALA A 1 82 ? -6.995 5.229 10.614 1.00 94.19 82 ALA A O 1
ATOM 621 N N . ASP A 1 83 ? -6.192 6.847 9.268 1.00 96.06 83 ASP A N 1
ATOM 622 C CA . ASP A 1 83 ? -7.306 7.777 9.445 1.00 96.06 83 ASP A CA 1
ATOM 623 C C . ASP A 1 83 ? -8.610 7.191 8.894 1.00 96.06 83 ASP A C 1
ATOM 625 O O . ASP A 1 83 ? -9.633 7.216 9.575 1.00 96.06 83 ASP A O 1
ATOM 629 N N . ALA A 1 84 ? -8.576 6.584 7.702 1.00 93.69 84 ALA A N 1
ATOM 630 C CA . ALA A 1 84 ? -9.748 5.948 7.104 1.00 93.69 84 ALA A CA 1
ATOM 631 C C . ALA A 1 84 ? -10.292 4.789 7.956 1.00 93.69 84 ALA A C 1
ATOM 633 O O . ALA A 1 84 ? -11.508 4.619 8.052 1.00 93.69 84 ALA A O 1
ATOM 634 N N . VAL A 1 85 ? -9.411 4.015 8.597 1.00 93.19 85 VAL A N 1
ATOM 635 C CA . VAL A 1 85 ? -9.810 2.961 9.543 1.00 93.19 85 VAL A CA 1
ATOM 636 C C . VAL A 1 85 ? -10.384 3.569 10.822 1.00 93.19 85 VAL A C 1
ATOM 638 O O . VAL A 1 85 ? -11.452 3.162 11.266 1.00 93.19 85 VAL A O 1
ATOM 641 N N . SER A 1 86 ? -9.727 4.586 11.387 1.00 94.38 86 SER A N 1
ATOM 642 C CA . SER A 1 86 ? -10.183 5.283 12.601 1.00 94.38 86 SER A CA 1
ATOM 643 C C . SER A 1 86 ? -11.562 5.933 12.426 1.00 94.38 86 SER A C 1
ATOM 645 O O . SER A 1 86 ? -12.407 5.889 13.317 1.00 94.38 86 SER A O 1
ATOM 647 N N . MET A 1 87 ? -11.821 6.492 11.243 1.00 95.69 87 MET A N 1
ATOM 648 C CA . MET A 1 87 ? -13.105 7.085 10.870 1.00 95.69 87 MET A CA 1
ATOM 649 C C . MET A 1 87 ? -14.179 6.051 10.494 1.00 95.69 87 MET A C 1
ATOM 651 O O . MET A 1 87 ? -15.313 6.438 10.220 1.00 95.69 87 MET A O 1
ATOM 655 N N . GLY A 1 88 ? -13.841 4.759 10.433 1.00 92.44 88 GLY A N 1
ATOM 656 C CA . GLY A 1 88 ? -14.761 3.701 10.007 1.00 92.44 88 GLY A CA 1
ATOM 657 C C . GLY A 1 88 ? -15.118 3.733 8.516 1.00 92.44 88 GLY A C 1
ATOM 658 O O . GLY A 1 88 ? -16.102 3.123 8.111 1.00 92.44 88 GLY A O 1
ATOM 659 N N . VAL A 1 89 ? -14.340 4.440 7.689 1.00 93.12 89 VAL A N 1
ATOM 660 C CA . VAL A 1 89 ? -14.492 4.441 6.221 1.00 93.12 89 VAL A CA 1
ATOM 661 C C . VAL A 1 89 ? -13.986 3.126 5.630 1.00 93.12 89 VAL A C 1
ATOM 663 O O . VAL A 1 89 ? -14.555 2.613 4.669 1.00 93.12 89 VAL A O 1
ATOM 666 N N . VAL A 1 90 ? -12.912 2.582 6.206 1.00 88.94 90 VAL A N 1
ATOM 667 C CA . VAL A 1 90 ? -12.371 1.263 5.872 1.00 88.94 90 VAL A CA 1
ATOM 668 C C . VAL A 1 90 ? -12.555 0.352 7.076 1.00 88.94 90 VAL A C 1
ATOM 670 O O . VAL A 1 90 ? -11.926 0.564 8.109 1.00 88.94 90 VAL A O 1
ATOM 673 N N . ASP A 1 91 ? -13.368 -0.689 6.924 1.00 90.56 91 ASP A N 1
ATOM 674 C CA . ASP A 1 91 ? -13.495 -1.746 7.926 1.00 90.56 91 ASP A CA 1
ATOM 675 C C . ASP A 1 91 ? -12.469 -2.852 7.644 1.00 90.56 91 ASP A C 1
ATOM 677 O O . ASP A 1 91 ? -12.570 -3.599 6.667 1.00 90.56 91 ASP A O 1
ATOM 681 N N . SER A 1 92 ? -11.406 -2.898 8.448 1.00 87.44 92 SER A N 1
ATOM 682 C CA . SER A 1 92 ? -10.361 -3.911 8.326 1.00 87.44 92 SER A CA 1
ATOM 683 C C . SER A 1 92 ? -9.623 -4.118 9.640 1.00 87.44 92 SER A C 1
ATOM 685 O O . SER A 1 92 ? -9.019 -3.198 10.188 1.00 87.44 92 SER A O 1
ATOM 687 N N . GLU A 1 93 ? -9.553 -5.374 10.078 1.00 87.50 93 GLU A N 1
ATOM 688 C CA . GLU A 1 93 ? -8.744 -5.789 11.229 1.00 87.50 93 GLU A CA 1
ATOM 689 C C . GLU A 1 93 ? -7.231 -5.690 10.963 1.00 87.50 93 GLU A C 1
ATOM 691 O O . GLU A 1 93 ? -6.421 -5.767 11.888 1.00 87.50 93 GLU A O 1
ATOM 696 N N . LYS A 1 94 ? -6.818 -5.556 9.691 1.00 90.25 94 LYS A N 1
ATOM 697 C CA . LYS A 1 94 ? -5.406 -5.524 9.276 1.00 90.25 94 LYS A CA 1
ATOM 698 C C . LYS A 1 94 ? -5.135 -4.374 8.299 1.00 90.25 94 LYS A C 1
ATOM 700 O O . LYS A 1 94 ? -5.004 -4.604 7.091 1.00 90.25 94 LYS A O 1
ATOM 705 N N . PRO A 1 95 ? -4.960 -3.141 8.805 1.00 91.44 95 PRO A N 1
ATOM 706 C CA . PRO A 1 95 ? -4.696 -1.961 7.977 1.00 91.44 95 PRO A CA 1
ATOM 707 C C . PRO A 1 95 ? -3.415 -2.069 7.128 1.00 91.44 95 PRO A C 1
ATOM 709 O O . PRO A 1 95 ? -3.354 -1.544 6.018 1.00 91.44 95 PRO A O 1
ATOM 712 N N . SER A 1 96 ? -2.409 -2.821 7.592 1.00 92.19 96 SER A N 1
ATOM 713 C CA . SER A 1 96 ? -1.178 -3.093 6.832 1.00 92.19 96 SER A CA 1
ATOM 714 C C . SER A 1 96 ? -1.426 -3.875 5.539 1.00 92.19 96 SER A C 1
ATOM 716 O O . SER A 1 96 ? -0.757 -3.632 4.534 1.00 92.19 96 SER A O 1
ATOM 718 N N . ILE A 1 97 ? -2.427 -4.764 5.516 1.00 91.50 97 ILE A N 1
ATOM 719 C CA . ILE A 1 97 ? -2.837 -5.468 4.294 1.00 91.50 97 ILE A CA 1
ATOM 720 C C . ILE A 1 97 ? -3.534 -4.499 3.338 1.00 91.50 97 ILE A C 1
ATOM 722 O O . ILE A 1 97 ? -3.265 -4.541 2.140 1.00 91.50 97 ILE A O 1
ATOM 726 N N . VAL A 1 98 ? -4.382 -3.602 3.853 1.00 92.56 98 VAL A N 1
ATOM 727 C CA . VAL A 1 98 ? -5.062 -2.579 3.039 1.00 92.56 98 VAL A CA 1
ATOM 728 C C . VAL A 1 98 ? -4.036 -1.690 2.339 1.00 92.56 98 VAL A C 1
ATOM 730 O O . VAL A 1 98 ? -4.090 -1.531 1.120 1.00 92.56 98 VAL A O 1
ATOM 733 N N . LEU A 1 99 ? -3.050 -1.180 3.082 1.00 93.19 99 LEU A N 1
ATOM 734 C CA . LEU A 1 99 ? -1.970 -0.385 2.504 1.00 93.19 99 LEU A CA 1
ATOM 735 C C . LEU A 1 99 ? -1.177 -1.187 1.461 1.00 93.19 99 LEU A C 1
ATOM 737 O O . LEU A 1 99 ? -0.936 -0.690 0.364 1.00 93.19 99 LEU A O 1
ATOM 741 N N . ALA A 1 100 ? -0.814 -2.440 1.751 1.00 92.38 100 ALA A N 1
ATOM 742 C CA . ALA A 1 100 ? -0.099 -3.287 0.797 1.00 92.38 100 ALA A CA 1
ATOM 743 C C . ALA A 1 100 ? -0.891 -3.514 -0.504 1.00 92.38 100 ALA A C 1
ATOM 745 O O . ALA A 1 100 ? -0.314 -3.483 -1.591 1.00 92.38 100 ALA A O 1
ATOM 746 N N . MET A 1 101 ? -2.209 -3.699 -0.412 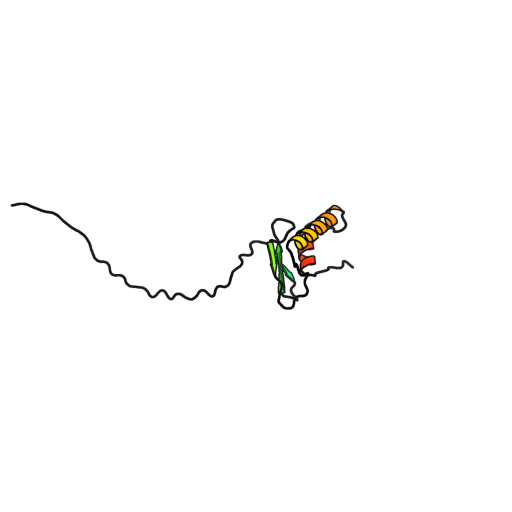1.00 89.81 101 MET A N 1
ATOM 747 C CA . MET A 1 101 ? -3.090 -3.832 -1.573 1.00 89.81 101 MET A CA 1
ATOM 748 C C . MET A 1 101 ? -3.140 -2.542 -2.396 1.00 89.81 101 MET A C 1
ATOM 750 O O . MET A 1 101 ? -2.980 -2.602 -3.617 1.00 89.81 101 MET A O 1
ATOM 754 N N . LEU A 1 102 ? -3.261 -1.381 -1.743 1.00 89.50 102 LEU A N 1
ATOM 755 C CA . LEU A 1 102 ? -3.207 -0.075 -2.407 1.00 89.50 102 LEU A CA 1
ATOM 756 C C . LEU A 1 102 ? -1.884 0.124 -3.151 1.00 89.50 102 LEU A C 1
ATOM 758 O O . LEU A 1 102 ? -1.890 0.461 -4.333 1.00 89.50 102 LEU A O 1
ATOM 762 N N . LEU A 1 103 ? -0.754 -0.168 -2.501 1.00 90.19 103 LEU A N 1
ATOM 763 C CA . LEU A 1 103 ? 0.576 -0.070 -3.109 1.00 90.19 103 LEU A CA 1
ATOM 764 C C . LEU A 1 103 ? 0.716 -0.977 -4.332 1.00 90.19 103 LEU A C 1
ATOM 766 O O . LEU A 1 103 ? 1.269 -0.581 -5.357 1.00 90.19 103 LEU A O 1
ATOM 770 N N . LEU A 1 104 ? 0.161 -2.187 -4.267 1.00 88.88 104 LEU A N 1
ATOM 771 C CA . LEU A 1 104 ? 0.158 -3.121 -5.389 1.00 88.88 104 LEU A CA 1
ATOM 772 C C . LEU A 1 104 ? -0.841 -2.739 -6.493 1.00 88.88 104 LEU A C 1
ATOM 774 O O . LEU A 1 104 ? -0.873 -3.409 -7.529 1.00 88.88 104 LEU A O 1
ATOM 778 N N . GLY A 1 105 ? -1.619 -1.665 -6.330 1.00 79.62 105 GLY A N 1
ATOM 779 C CA . GLY A 1 105 ? -2.680 -1.266 -7.255 1.00 79.62 105 GLY A CA 1
ATOM 780 C C . GLY A 1 105 ? -3.848 -2.256 -7.275 1.00 79.62 105 GLY A C 1
ATOM 781 O O . GLY A 1 105 ? -4.562 -2.348 -8.271 1.00 79.62 105 GLY A O 1
ATOM 782 N N . GLY A 1 106 ? -3.995 -3.049 -6.213 1.00 64.12 106 GLY A N 1
ATOM 783 C CA . GLY A 1 106 ? -5.132 -3.923 -5.985 1.00 64.12 106 GLY A CA 1
ATOM 784 C C . GLY A 1 106 ? -6.259 -3.129 -5.343 1.00 64.12 106 GLY A C 1
ATOM 785 O O . GLY A 1 106 ? -6.379 -3.097 -4.124 1.00 64.12 106 GLY A O 1
ATOM 786 N N . VAL A 1 107 ? -7.091 -2.490 -6.159 1.00 49.41 107 VAL A N 1
ATOM 787 C CA . VAL A 1 107 ? -8.395 -1.999 -5.704 1.00 49.41 107 VAL A CA 1
ATOM 788 C C . VAL A 1 107 ? -9.352 -3.187 -5.710 1.00 49.41 107 VAL A C 1
ATOM 790 O O . VAL A 1 107 ? -9.801 -3.620 -6.768 1.00 49.41 107 VAL A O 1
ATOM 793 N N . HIS A 1 108 ? -9.651 -3.739 -4.532 1.00 38.16 108 HIS A N 1
ATOM 794 C CA . HIS A 1 108 ? -10.910 -4.457 -4.359 1.00 38.16 108 HIS A CA 1
ATOM 795 C C . HIS A 1 108 ? -11.982 -3.368 -4.283 1.00 38.16 108 HIS A C 1
ATOM 797 O O . HIS A 1 108 ? -12.188 -2.764 -3.234 1.00 38.16 108 HIS A O 1
ATOM 803 N N . VAL A 1 109 ? -12.594 -3.033 -5.419 1.00 37.44 109 VAL A N 1
ATOM 804 C CA . VAL A 1 109 ? -13.854 -2.291 -5.386 1.00 37.44 109 VAL A CA 1
ATOM 805 C C . VAL A 1 109 ? -14.865 -3.298 -4.861 1.00 37.44 109 VAL A C 1
ATOM 807 O O . VAL A 1 109 ? -15.258 -4.202 -5.594 1.00 37.44 109 VAL A O 1
ATOM 810 N N . LEU A 1 110 ? -15.196 -3.209 -3.572 1.00 34.72 110 LEU A N 1
ATOM 811 C CA . LEU A 1 110 ? -16.364 -3.889 -3.022 1.00 34.72 110 LEU A CA 1
ATOM 812 C C . LEU A 1 110 ? -17.563 -3.393 -3.843 1.00 34.72 110 LEU A C 1
ATOM 814 O O . LEU A 1 110 ? -17.957 -2.235 -3.721 1.00 34.72 110 LEU A O 1
ATOM 818 N N . SER A 1 111 ? -18.022 -4.231 -4.773 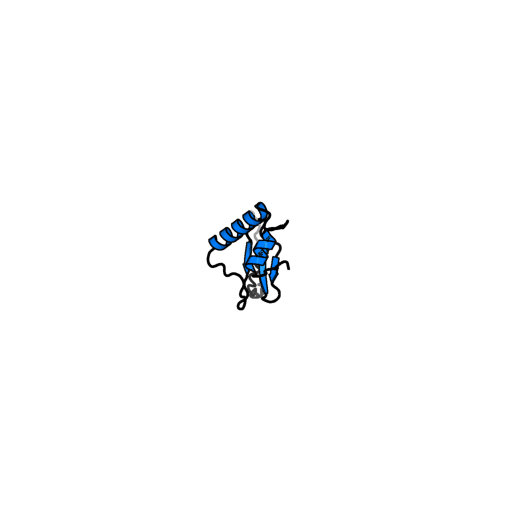1.00 32.03 111 SER A N 1
ATOM 819 C CA . SER A 1 111 ? -19.299 -4.080 -5.476 1.00 32.03 111 SER A CA 1
ATOM 820 C C . SER A 1 111 ? -20.352 -4.896 -4.750 1.00 32.03 111 SER A C 1
ATOM 822 O O . SER A 1 111 ? -19.984 -5.990 -4.261 1.00 32.03 111 SER A O 1
#

Foldseek 3Di:
DDDDDDDDDDDDDDPPPPPPPPPPPCPVPPVLVADKDADVVFRWIFGPDPDLQTPDTDGHPPAPFDDDPDPVVSVVLSVVLVVCVVVVVDDDPRSSVVSRCNRSVNDPPPD

Secondary structure (DSSP, 8-state):
---------------------------------S-EEEETTTTEEEEE-SSSSEEEEE--TT--SPP--SHHHHHHHHHHHHHHHHTTSS--S-HHHHHHHHHTT------

Radius of gyration: 28.77 Å; chains: 1; bounding box: 100×46×50 Å

Sequence (111 aa):
MYLRSSPRGPKLFPTSSAVHIRQRKESTSFQVSGPVVRRPDTGCHVVLGSGLLPDGVRHAPRCRCVAIEAPEQLVQMATSVADAVSMGVVDSEKPSIVLAMLLLGGVHVLS

pLDDT: mean 73.41, std 21.11, range [32.03, 96.06]